Protein AF-A0A3C0KB11-F1 (afdb_monomer)

Nearest PDB structures (foldseek):
  7jg2-assembly1_J  TM=2.720E-01  e=6.918E+00  Mus musculus

pLDDT: mean 93.39, std 6.66, range [58.09, 98.31]

Radius of gyration: 13.13 Å; Cα contacts (8 Å, |Δi|>4): 105; chains: 1; bounding box: 35×25×34 Å

Solvent-accessible surface area (backbone atoms only — not comparable to full-atom values): 3764 Å² total; per-residue (Å²): 137,80,70,44,76,48,59,93,50,36,89,66,44,72,67,90,43,98,52,40,46,55,39,22,43,34,25,54,62,40,33,22,52,46,50,70,49,77,53,95,52,93,88,42,66,50,78,46,72,44,81,32,75,59,74,50,64,89,89,69,129

Foldseek 3Di:
DAADEDEPCLVCPAPPDLRYHYQHVPQQQFGWRKDWDDDPDPSDIDIDTDTHDHNDHPPDD

Mean predicted aligned error: 3.33 Å

Sequence (61 aa):
GTPVAFGHWSTLGESGRDDALALDSGCVWGGCLTAARIGERPGEVERMAVRCTQAQKPGAA

Structure (mmCIF, N/CA/C/O backbone):
data_AF-A0A3C0KB11-F1
#
_entry.id   AF-A0A3C0KB11-F1
#
loop_
_atom_site.group_PDB
_atom_site.id
_atom_site.type_symbol
_atom_site.label_atom_id
_atom_site.label_alt_id
_atom_site.label_comp_id
_atom_site.label_asym_id
_atom_site.label_entity_id
_atom_site.label_seq_id
_atom_site.pdbx_PDB_ins_code
_atom_site.Cartn_x
_atom_site.Cartn_y
_atom_site.Cartn_z
_atom_site.occupancy
_atom_site.B_iso_or_equiv
_atom_site.auth_seq_id
_atom_site.auth_comp_id
_atom_site.auth_asym_id
_atom_site.auth_atom_id
_atom_site.pdbx_PDB_model_num
ATOM 1 N N . GLY A 1 1 ? -6.884 -2.567 20.761 1.00 85.81 1 GLY A N 1
ATOM 2 C CA . GLY A 1 1 ? -5.453 -2.345 20.469 1.00 85.81 1 GLY A CA 1
ATOM 3 C C . GLY A 1 1 ? -5.274 -0.977 19.843 1.00 85.81 1 GLY A C 1
ATOM 4 O O . GLY A 1 1 ? -6.274 -0.302 19.631 1.00 85.81 1 GLY A O 1
ATOM 5 N N . THR A 1 2 ? -4.039 -0.574 19.551 1.00 91.50 2 THR A N 1
ATOM 6 C CA . THR A 1 2 ? -3.747 0.638 18.766 1.00 91.50 2 THR A CA 1
ATOM 7 C C . THR A 1 2 ? -3.609 0.241 17.295 1.00 91.50 2 THR A C 1
ATOM 9 O O . THR A 1 2 ? -2.785 -0.631 17.027 1.00 91.50 2 THR A O 1
ATOM 12 N N . PRO A 1 3 ? -4.381 0.822 16.357 1.00 92.88 3 PRO A N 1
ATOM 13 C CA . PRO A 1 3 ? -4.228 0.528 14.934 1.00 92.88 3 PRO A CA 1
ATOM 14 C C . PRO A 1 3 ? -2.828 0.882 14.419 1.00 92.88 3 PRO A C 1
ATOM 16 O O . PRO A 1 3 ? -2.262 1.899 14.826 1.00 92.88 3 PRO A O 1
ATOM 19 N N . VAL A 1 4 ? -2.276 0.070 13.515 1.00 94.50 4 VAL A N 1
ATOM 20 C CA . VAL A 1 4 ? -0.916 0.262 12.978 1.00 94.50 4 VAL A CA 1
ATOM 21 C C . VAL A 1 4 ? -0.923 0.232 11.454 1.00 94.50 4 VAL A C 1
ATOM 23 O O . VAL A 1 4 ? -1.382 -0.733 10.852 1.00 94.50 4 VAL A O 1
ATOM 26 N N . ALA A 1 5 ? -0.348 1.255 10.821 1.00 95.56 5 ALA A N 1
ATOM 27 C CA . ALA A 1 5 ? 0.002 1.222 9.403 1.00 95.56 5 ALA A CA 1
ATOM 28 C C . ALA A 1 5 ? 1.475 0.834 9.235 1.00 95.56 5 ALA A C 1
ATOM 30 O O . ALA A 1 5 ? 2.333 1.333 9.965 1.00 95.56 5 ALA A O 1
ATOM 31 N N . PHE A 1 6 ? 1.778 -0.052 8.288 1.00 97.06 6 PHE A N 1
ATOM 32 C CA . PHE A 1 6 ? 3.136 -0.563 8.091 1.00 97.06 6 PHE A CA 1
ATOM 33 C C . PHE A 1 6 ? 3.438 -0.891 6.623 1.00 97.06 6 PHE A C 1
ATOM 35 O O . PHE A 1 6 ? 2.546 -0.985 5.779 1.00 97.06 6 PHE A O 1
ATOM 42 N N . GLY A 1 7 ? 4.729 -1.062 6.332 1.00 95.81 7 GLY A N 1
ATOM 43 C CA . GLY A 1 7 ? 5.246 -1.480 5.028 1.00 95.81 7 GLY A CA 1
ATOM 44 C C . GLY A 1 7 ? 6.333 -2.550 5.164 1.00 95.81 7 GLY A C 1
ATOM 45 O O . GLY A 1 7 ? 6.254 -3.378 6.066 1.00 95.81 7 GLY A O 1
ATOM 46 N N . HIS A 1 8 ? 7.349 -2.517 4.291 1.00 95.94 8 HIS A N 1
ATOM 47 C CA . HIS A 1 8 ? 8.502 -3.439 4.229 1.00 95.94 8 HIS A CA 1
ATOM 48 C C . HIS A 1 8 ? 8.203 -4.871 3.737 1.00 95.94 8 HIS A C 1
ATOM 50 O O . HIS A 1 8 ? 9.060 -5.485 3.100 1.00 95.94 8 HIS A O 1
ATOM 56 N N . TRP A 1 9 ? 7.004 -5.404 3.989 1.00 95.75 9 TRP A N 1
ATOM 57 C CA . TRP A 1 9 ? 6.631 -6.777 3.640 1.00 95.75 9 TRP A CA 1
ATOM 58 C C . TRP A 1 9 ? 5.693 -6.868 2.423 1.00 95.75 9 TRP A C 1
ATOM 60 O O . TRP A 1 9 ? 4.533 -7.256 2.535 1.00 95.75 9 TRP A O 1
ATOM 70 N N . SER A 1 10 ? 6.215 -6.574 1.232 1.00 95.25 10 SER A N 1
ATOM 71 C CA . SER A 1 10 ? 5.442 -6.608 -0.027 1.00 95.25 10 SER A CA 1
ATOM 72 C C . SER A 1 10 ? 4.782 -7.950 -0.378 1.00 95.25 10 SER A C 1
ATOM 74 O O . SER A 1 10 ? 3.756 -7.961 -1.053 1.00 95.25 10 SER A O 1
ATOM 76 N N . THR A 1 11 ? 5.333 -9.085 0.067 1.00 94.88 11 THR A N 1
ATOM 77 C CA . THR A 1 11 ? 4.750 -10.413 -0.207 1.00 94.88 11 THR A CA 1
ATOM 78 C C . THR A 1 11 ? 3.539 -10.744 0.664 1.00 94.88 11 THR A C 1
ATOM 80 O O . THR A 1 11 ? 2.839 -11.707 0.363 1.00 94.88 11 THR A O 1
ATOM 83 N N . LEU A 1 12 ? 3.270 -9.957 1.713 1.00 95.50 12 LEU A N 1
ATOM 84 C CA . LEU A 1 12 ? 2.103 -10.136 2.576 1.00 95.50 12 LEU A CA 1
ATOM 85 C C . LEU A 1 12 ? 0.792 -9.795 1.853 1.00 95.50 12 LEU A C 1
ATOM 87 O O . LEU A 1 12 ? -0.223 -10.441 2.090 1.00 95.50 12 LEU A O 1
ATOM 91 N N . GLY A 1 13 ? 0.809 -8.785 0.977 1.00 89.75 13 GLY A N 1
ATOM 92 C CA . GLY A 1 13 ? -0.409 -8.239 0.383 1.00 89.75 13 GLY A CA 1
ATOM 93 C C . GLY A 1 13 ? -1.262 -7.490 1.412 1.00 89.75 13 GLY A C 1
ATOM 94 O O . GLY A 1 13 ? -0.747 -6.697 2.200 1.00 89.75 13 GLY A O 1
ATOM 95 N N . GLU A 1 14 ? -2.579 -7.699 1.393 1.00 87.31 14 GLU A N 1
ATOM 96 C CA . GLU A 1 14 ? -3.475 -7.109 2.393 1.00 87.31 14 GLU A CA 1
ATOM 97 C C . GLU A 1 14 ? -3.459 -7.911 3.699 1.00 87.31 14 GLU A C 1
ATOM 99 O O . GLU A 1 14 ? -3.448 -9.137 3.695 1.00 87.31 14 GLU A O 1
ATOM 104 N N . SER A 1 15 ? -3.486 -7.212 4.834 1.00 91.25 15 SER A N 1
ATOM 105 C CA . SER A 1 15 ? -3.437 -7.831 6.165 1.00 91.25 15 SER A CA 1
ATOM 106 C C . SER A 1 15 ? -4.704 -8.620 6.523 1.00 91.25 15 SER A C 1
ATOM 108 O O . SER A 1 15 ? -4.645 -9.491 7.388 1.00 91.25 15 SER A O 1
ATOM 110 N N . GLY A 1 16 ? -5.853 -8.269 5.927 1.00 88.56 16 GLY A N 1
ATOM 111 C CA . GLY A 1 16 ? -7.173 -8.790 6.300 1.00 88.56 16 GLY A CA 1
ATOM 112 C C . GLY A 1 16 ? -7.616 -8.425 7.723 1.00 88.56 16 GLY A C 1
ATOM 113 O O . GLY A 1 16 ? -8.514 -9.068 8.261 1.00 88.56 16 GLY A O 1
ATOM 114 N N . ARG A 1 17 ? -6.968 -7.439 8.358 1.00 91.81 17 ARG A N 1
ATOM 115 C CA . ARG A 1 17 ? -7.215 -7.038 9.748 1.00 91.81 17 ARG A CA 1
ATOM 116 C C . ARG A 1 17 ? -7.656 -5.586 9.838 1.00 91.81 17 ARG A C 1
ATOM 1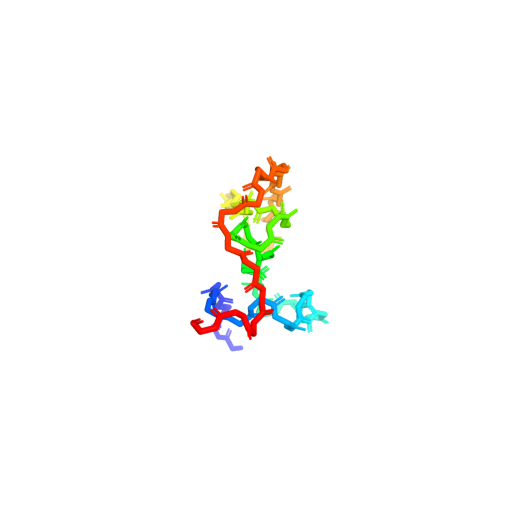18 O O . ARG A 1 17 ? -6.981 -4.707 9.311 1.00 91.81 17 ARG A O 1
ATOM 125 N N . ASP A 1 1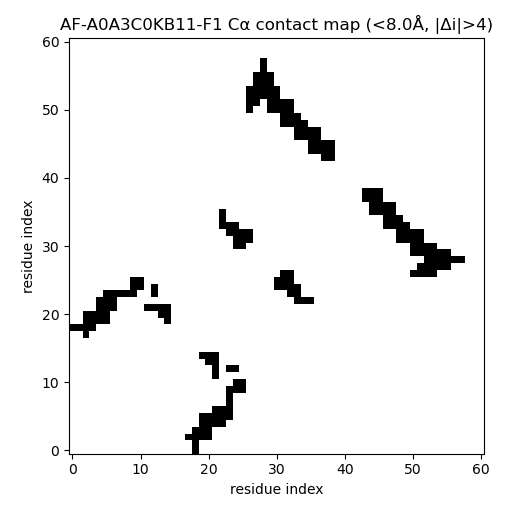8 ? -8.695 -5.335 10.627 1.00 89.44 18 ASP A N 1
ATOM 126 C CA . ASP A 1 18 ? -9.239 -3.986 10.841 1.00 89.44 18 ASP A CA 1
ATOM 127 C C . ASP A 1 18 ? -8.294 -3.071 11.643 1.00 89.44 18 ASP A C 1
ATOM 129 O O . ASP A 1 18 ? -8.401 -1.848 11.588 1.00 89.44 18 ASP A O 1
ATOM 133 N N . ASP A 1 19 ? -7.352 -3.653 12.395 1.00 92.25 19 ASP A N 1
ATOM 134 C CA . ASP A 1 19 ? -6.378 -2.933 13.223 1.00 92.25 19 ASP A CA 1
ATOM 135 C C . ASP A 1 19 ? -4.980 -2.824 12.593 1.00 92.25 19 ASP A C 1
ATOM 137 O O . ASP A 1 19 ? -4.074 -2.262 13.213 1.00 92.25 19 ASP A O 1
ATOM 141 N N . ALA A 1 20 ? -4.782 -3.338 11.374 1.00 93.81 20 ALA A N 1
ATOM 142 C CA . ALA A 1 20 ? -3.477 -3.339 10.722 1.00 93.81 20 ALA A CA 1
ATOM 143 C C . ALA A 1 20 ? -3.587 -2.977 9.237 1.00 93.81 20 ALA A C 1
ATOM 145 O O . ALA A 1 20 ? -4.178 -3.714 8.457 1.00 93.81 20 ALA A O 1
ATOM 146 N N . LEU A 1 21 ? -2.955 -1.883 8.818 1.00 95.12 21 LEU A N 1
ATOM 147 C CA . LEU A 1 21 ? -3.004 -1.388 7.444 1.00 95.12 21 LEU A CA 1
ATOM 148 C C . LEU A 1 21 ? -1.683 -1.655 6.710 1.00 95.12 21 LEU A C 1
ATOM 150 O O . LEU A 1 21 ? -0.682 -0.974 6.937 1.00 95.12 21 LEU A O 1
ATOM 154 N N . ALA A 1 22 ? -1.691 -2.640 5.810 1.00 97.06 22 ALA A N 1
ATOM 155 C CA . ALA A 1 22 ? -0.534 -2.998 4.990 1.00 97.06 22 ALA A CA 1
ATOM 156 C C . ALA A 1 22 ? -0.436 -2.104 3.739 1.00 97.06 22 ALA A C 1
ATOM 158 O O . ALA A 1 22 ? -1.265 -2.193 2.825 1.00 97.06 22 ALA A O 1
ATOM 159 N N . LEU A 1 23 ? 0.591 -1.252 3.693 1.00 97.56 23 LEU A N 1
ATOM 160 C CA . LEU A 1 23 ? 0.834 -0.294 2.604 1.00 97.56 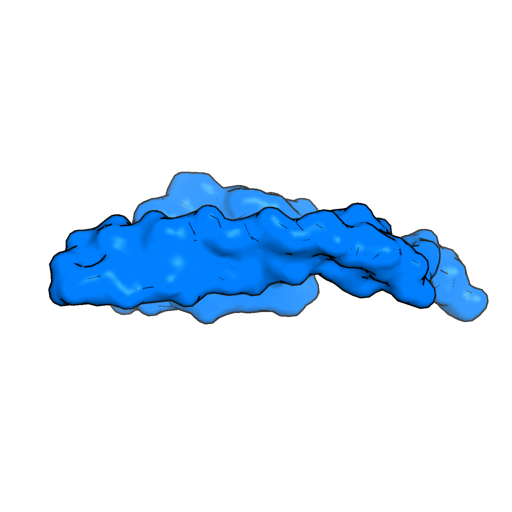23 LEU A CA 1
ATOM 161 C C . LEU A 1 23 ? 1.903 -0.763 1.608 1.00 97.56 23 LEU A C 1
ATOM 163 O O . LEU A 1 23 ? 2.003 -0.218 0.509 1.00 97.56 23 LEU A O 1
ATOM 167 N N . ASP A 1 24 ? 2.702 -1.774 1.950 1.00 97.75 24 ASP A N 1
ATOM 168 C CA . ASP A 1 24 ? 3.686 -2.300 1.008 1.00 97.75 24 ASP A CA 1
ATOM 169 C C . ASP A 1 24 ? 3.018 -3.228 -0.007 1.00 97.75 24 ASP A C 1
ATOM 171 O O . ASP A 1 24 ? 2.679 -4.370 0.277 1.00 97.75 24 ASP A O 1
ATOM 175 N N . SER A 1 25 ? 2.834 -2.700 -1.212 1.00 97.25 25 SER A N 1
ATOM 176 C CA . SER A 1 25 ? 2.274 -3.421 -2.360 1.00 97.25 25 SER A CA 1
ATOM 177 C C . SER A 1 25 ? 3.312 -3.616 -3.466 1.00 97.25 25 SER A C 1
ATOM 179 O O . SER A 1 25 ? 2.961 -3.795 -4.632 1.00 97.25 25 SER A O 1
ATOM 181 N N . GLY A 1 26 ? 4.603 -3.567 -3.111 1.00 97.06 26 GLY A N 1
ATOM 182 C CA . GLY A 1 26 ? 5.686 -3.984 -3.995 1.00 97.06 26 GLY A CA 1
ATOM 183 C C . GLY A 1 26 ? 5.954 -3.053 -5.176 1.00 97.06 26 GLY A C 1
ATOM 184 O O . GLY A 1 26 ? 6.248 -3.541 -6.264 1.00 97.06 26 GLY A O 1
ATOM 185 N N . CYS A 1 27 ? 5.885 -1.728 -4.995 1.00 97.50 27 CYS A N 1
ATOM 186 C CA . CYS A 1 27 ? 6.148 -0.751 -6.066 1.00 97.50 27 CYS A CA 1
ATOM 187 C C . CYS A 1 27 ? 7.455 -1.035 -6.831 1.00 97.50 27 CYS A C 1
ATOM 189 O O . CYS A 1 27 ? 7.457 -1.087 -8.058 1.00 97.50 27 CYS A O 1
ATOM 191 N N . VAL A 1 28 ? 8.558 -1.294 -6.115 1.00 96.44 28 VAL A N 1
ATOM 192 C CA . VAL A 1 28 ? 9.877 -1.548 -6.728 1.00 96.44 28 VAL A CA 1
ATOM 193 C C . VAL A 1 28 ? 9.885 -2.804 -7.614 1.00 96.44 28 VAL A C 1
ATOM 195 O O . VAL A 1 28 ? 10.636 -2.873 -8.587 1.00 96.44 28 VAL A O 1
ATOM 198 N N . TRP A 1 29 ? 8.992 -3.755 -7.333 1.00 96.00 29 TRP A N 1
ATOM 199 C CA . TRP A 1 29 ? 8.812 -5.008 -8.066 1.00 96.00 29 TRP A CA 1
ATOM 200 C C . TRP A 1 29 ? 7.746 -4.913 -9.171 1.00 96.00 29 TRP A C 1
ATOM 202 O O . TRP A 1 29 ? 7.366 -5.934 -9.729 1.00 96.00 29 TRP A O 1
ATOM 212 N N . GLY A 1 30 ? 7.247 -3.712 -9.491 1.00 96.75 30 GLY A N 1
ATOM 213 C CA . GLY A 1 30 ? 6.208 -3.509 -10.513 1.00 96.75 30 GLY A CA 1
ATOM 214 C C . GLY A 1 30 ? 4.772 -3.620 -9.997 1.00 96.75 30 GLY A C 1
ATOM 215 O O . GLY A 1 30 ? 3.837 -3.693 -10.793 1.00 96.75 30 GLY A O 1
ATOM 216 N N . GLY A 1 31 ? 4.588 -3.643 -8.676 1.00 96.62 31 GLY A N 1
ATOM 217 C CA . GLY A 1 31 ? 3.280 -3.548 -8.037 1.00 96.62 31 GLY A CA 1
ATOM 218 C C . GLY A 1 31 ? 2.779 -2.104 -7.979 1.00 96.62 31 GLY A C 1
ATOM 219 O O . GLY A 1 31 ? 2.792 -1.376 -8.975 1.00 96.62 31 GLY A O 1
ATOM 220 N N . CYS A 1 32 ? 2.343 -1.669 -6.799 1.00 97.94 32 CYS A N 1
ATOM 221 C CA . CYS A 1 32 ? 1.817 -0.320 -6.599 1.00 97.94 32 CYS A CA 1
ATOM 222 C C . CYS A 1 32 ? 2.590 0.458 -5.531 1.00 97.94 32 CYS A C 1
ATOM 224 O O . CYS A 1 32 ? 3.116 -0.106 -4.570 1.00 97.94 32 CYS A O 1
ATOM 226 N N . LEU A 1 33 ? 2.599 1.783 -5.674 1.00 97.94 33 LEU A N 1
ATOM 227 C CA . LEU A 1 33 ? 2.816 2.692 -4.557 1.00 97.94 33 LEU A CA 1
ATOM 228 C C . LEU A 1 33 ? 1.452 2.920 -3.910 1.00 97.94 33 LEU A C 1
ATOM 230 O O . LEU A 1 33 ? 0.557 3.498 -4.532 1.00 97.94 33 LEU A O 1
ATOM 234 N N . THR A 1 34 ? 1.285 2.420 -2.687 1.00 97.81 34 THR A N 1
ATOM 235 C CA . THR A 1 34 ? 0.049 2.586 -1.921 1.00 97.81 34 THR A CA 1
ATOM 236 C C . THR A 1 34 ? 0.230 3.666 -0.863 1.00 97.81 34 THR A C 1
ATOM 238 O O . THR A 1 34 ? 1.238 3.704 -0.159 1.00 97.81 34 THR A O 1
ATOM 241 N N . ALA A 1 35 ? -0.790 4.503 -0.719 1.00 97.12 35 ALA A N 1
ATOM 242 C CA . ALA A 1 35 ? -0.956 5.436 0.381 1.00 97.12 35 ALA A CA 1
ATOM 243 C C . ALA A 1 35 ? -2.350 5.272 0.996 1.00 97.12 35 ALA A C 1
ATOM 245 O O . ALA A 1 35 ? -3.253 4.687 0.394 1.00 97.12 35 ALA A O 1
ATOM 246 N N . ALA A 1 36 ? -2.521 5.812 2.197 1.00 95.50 36 ALA A N 1
ATOM 247 C CA . ALA A 1 36 ? -3.804 5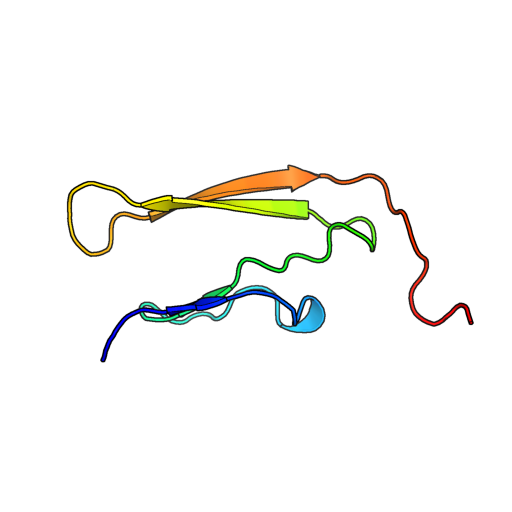.859 2.871 1.00 95.50 36 ALA A CA 1
ATOM 248 C C . ALA A 1 36 ? -4.073 7.265 3.395 1.00 95.50 36 ALA A C 1
ATOM 250 O O . ALA A 1 36 ? -3.211 7.872 4.035 1.00 95.50 36 ALA A O 1
ATOM 251 N N . ARG A 1 37 ? -5.270 7.777 3.121 1.00 96.44 37 ARG A N 1
ATOM 252 C CA . ARG A 1 37 ? -5.788 8.994 3.736 1.00 96.44 37 ARG A CA 1
ATOM 253 C C . ARG A 1 37 ? -6.587 8.589 4.967 1.00 96.44 37 ARG A C 1
ATOM 255 O O . ARG A 1 37 ? -7.551 7.836 4.862 1.00 96.44 37 ARG A O 1
ATOM 262 N N . ILE A 1 38 ? -6.173 9.097 6.120 1.00 94.50 38 ILE A N 1
ATOM 263 C CA . ILE A 1 38 ? -6.895 8.914 7.378 1.00 94.50 38 ILE A CA 1
ATOM 264 C C . ILE A 1 38 ? -7.982 9.987 7.456 1.00 94.50 38 ILE A C 1
ATOM 266 O O . ILE A 1 38 ? -7.686 11.170 7.272 1.00 94.50 38 ILE A O 1
ATOM 270 N N . GLY A 1 39 ? -9.227 9.558 7.653 1.00 94.81 39 GLY A N 1
ATOM 271 C CA . GLY A 1 39 ? -10.382 10.439 7.798 1.00 94.81 39 GLY A CA 1
ATOM 272 C C . GLY A 1 39 ? -10.476 11.074 9.184 1.00 94.81 39 GLY A C 1
ATOM 273 O O . GLY A 1 39 ? -9.597 10.916 10.033 1.00 94.81 39 GLY A O 1
ATOM 274 N N . GLU A 1 40 ? -11.561 11.806 9.412 1.00 95.31 40 GLU A N 1
ATOM 275 C CA . GLU A 1 40 ? -11.788 12.511 10.677 1.0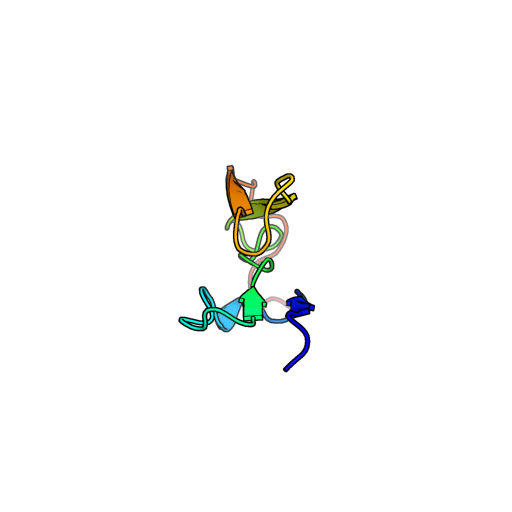0 95.31 40 GLU A CA 1
ATOM 276 C C . GLU A 1 40 ? -12.306 11.570 11.769 1.00 95.31 40 GLU A C 1
ATOM 278 O O . GLU A 1 40 ? -12.064 11.798 12.958 1.00 95.31 40 GLU A O 1
ATOM 283 N N . ARG A 1 41 ? -13.013 10.498 11.382 1.00 93.38 41 ARG A N 1
ATOM 284 C CA . ARG A 1 41 ? -13.560 9.519 12.327 1.00 93.38 41 ARG A CA 1
ATOM 285 C C . ARG A 1 41 ? -12.665 8.281 12.425 1.00 93.38 41 ARG A C 1
ATOM 287 O O . ARG A 1 41 ? -12.129 7.824 11.414 1.00 93.38 41 ARG A O 1
ATOM 294 N N . PRO A 1 42 ? -12.546 7.665 13.616 1.00 87.19 42 PRO A N 1
ATOM 295 C CA . PRO A 1 42 ? -11.848 6.392 13.761 1.00 87.19 42 PRO A CA 1
ATOM 296 C C . PRO A 1 42 ? -12.386 5.338 12.786 1.00 87.19 42 PRO A C 1
ATOM 298 O O . PRO A 1 42 ? -13.595 5.134 12.692 1.00 87.19 42 PRO A O 1
ATOM 301 N N . GLY A 1 43 ? -11.481 4.668 12.074 1.00 87.19 43 GLY A N 1
ATOM 302 C CA . GLY A 1 43 ? -11.822 3.649 11.078 1.00 87.19 43 GLY A CA 1
ATOM 303 C C . GLY A 1 43 ? -12.091 4.190 9.671 1.00 87.19 43 GLY A C 1
ATOM 304 O O . GLY A 1 43 ? -12.164 3.399 8.735 1.00 87.19 43 GLY A O 1
ATOM 305 N N . GLU A 1 44 ? -12.180 5.510 9.476 1.00 92.88 44 GLU A N 1
ATOM 306 C CA . GLU A 1 44 ? -12.194 6.080 8.129 1.00 92.88 44 GLU A CA 1
ATOM 307 C C . GLU A 1 44 ? -10.792 6.040 7.532 1.00 92.88 44 GLU A C 1
ATOM 309 O O . GLU A 1 44 ? -9.902 6.805 7.910 1.00 92.88 44 GLU A O 1
ATOM 314 N N . VAL A 1 45 ? -10.601 5.138 6.577 1.00 93.38 45 VAL A N 1
ATOM 315 C CA . VAL A 1 45 ? -9.364 5.027 5.815 1.00 93.38 45 VAL A CA 1
ATOM 316 C C . VAL A 1 45 ? -9.720 4.881 4.346 1.00 93.38 45 VAL A C 1
ATOM 318 O O . VAL A 1 45 ? -10.347 3.905 3.939 1.00 93.38 45 VAL A O 1
ATOM 321 N N . GLU A 1 46 ? -9.302 5.848 3.540 1.00 95.12 46 GLU A N 1
ATOM 322 C CA . GLU A 1 46 ? -9.333 5.730 2.085 1.00 95.12 46 GLU A CA 1
ATOM 323 C C . GLU A 1 46 ? -7.966 5.216 1.624 1.00 95.12 46 GLU A C 1
ATOM 325 O O . GLU A 1 46 ? -6.934 5.812 1.938 1.00 95.12 46 GLU A O 1
ATOM 330 N N . ARG A 1 47 ? -7.946 4.100 0.889 1.00 94.56 47 ARG A N 1
ATOM 331 C CA . ARG A 1 47 ? -6.724 3.535 0.307 1.00 94.56 47 ARG A CA 1
ATOM 332 C C . ARG A 1 47 ? -6.588 3.991 -1.140 1.00 94.56 47 ARG A C 1
ATOM 334 O O . ARG A 1 47 ? -7.498 3.804 -1.943 1.00 94.56 47 ARG A O 1
ATOM 341 N N . MET A 1 48 ? -5.417 4.509 -1.490 1.00 96.88 48 MET A N 1
ATOM 342 C CA . MET A 1 48 ? -5.073 4.904 -2.853 1.00 96.88 48 MET A CA 1
ATOM 343 C C . MET A 1 48 ? -3.869 4.096 -3.323 1.00 96.88 48 MET A C 1
ATOM 345 O O . MET A 1 48 ? -2.903 3.929 -2.581 1.00 96.88 48 MET A O 1
ATOM 349 N N . ALA A 1 49 ? -3.90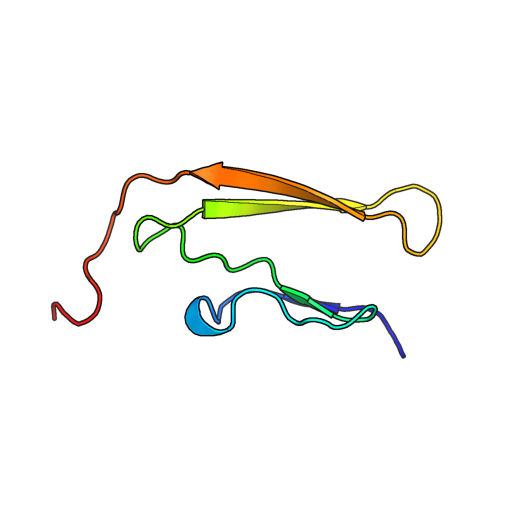6 3.615 -4.563 1.00 97.62 49 ALA A N 1
ATOM 350 C CA . ALA A 1 49 ? -2.813 2.852 -5.151 1.00 97.62 49 ALA A CA 1
ATOM 351 C C . ALA A 1 49 ? -2.573 3.287 -6.595 1.00 97.62 49 ALA A C 1
ATOM 353 O O . ALA A 1 49 ? -3.504 3.350 -7.400 1.00 97.62 49 ALA A O 1
ATOM 354 N N . VAL A 1 50 ? -1.312 3.553 -6.928 1.00 98.25 50 VAL A N 1
ATOM 355 C CA . VAL A 1 50 ? -0.883 3.845 -8.299 1.00 98.25 50 VAL A CA 1
ATOM 356 C C . VAL A 1 50 ? 0.103 2.782 -8.754 1.00 98.25 50 VAL A C 1
ATOM 358 O O . VAL A 1 50 ? 1.013 2.415 -8.009 1.00 98.25 50 VAL A O 1
ATOM 361 N N . ARG A 1 51 ? -0.088 2.262 -9.970 1.00 98.31 51 ARG A N 1
ATOM 362 C CA . ARG A 1 51 ? 0.825 1.270 -10.549 1.00 98.31 51 ARG A CA 1
ATOM 363 C C . ARG A 1 51 ? 2.212 1.875 -10.740 1.00 98.31 51 ARG A C 1
ATOM 365 O O . ARG A 1 51 ? 2.335 2.989 -11.246 1.00 98.31 51 ARG A O 1
ATOM 372 N N . CYS A 1 52 ? 3.232 1.109 -10.376 1.00 98.06 52 CYS A N 1
ATOM 373 C CA . CYS A 1 52 ? 4.627 1.470 -10.568 1.00 98.06 52 CYS A CA 1
ATOM 374 C C . CYS A 1 52 ? 5.225 0.744 -11.770 1.00 98.06 52 CYS A C 1
ATOM 376 O O . CYS A 1 52 ? 4.930 -0.423 -12.025 1.00 98.06 52 CYS A O 1
ATOM 378 N N . THR A 1 53 ? 6.141 1.413 -12.466 1.00 98.12 53 THR A N 1
ATOM 379 C CA . THR A 1 53 ? 7.082 0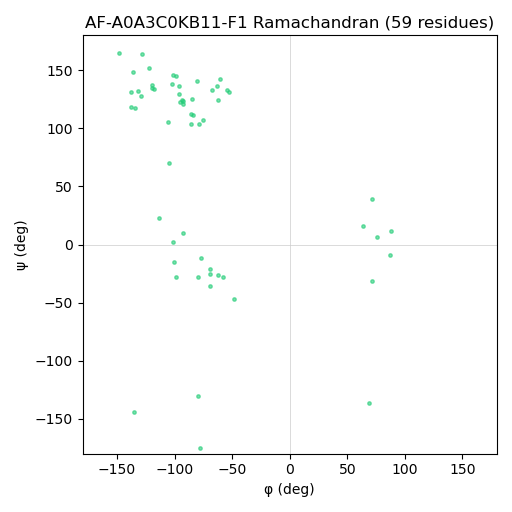.726 -13.353 1.00 98.12 53 THR A CA 1
ATOM 380 C C . THR A 1 53 ? 8.029 -0.119 -12.503 1.00 98.12 53 THR A C 1
ATOM 382 O O . THR A 1 53 ? 8.570 0.375 -11.514 1.00 98.12 53 THR A O 1
ATOM 385 N N . GLN A 1 54 ? 8.245 -1.381 -12.881 1.00 97.38 54 GLN A N 1
ATOM 386 C CA . GLN A 1 54 ? 9.17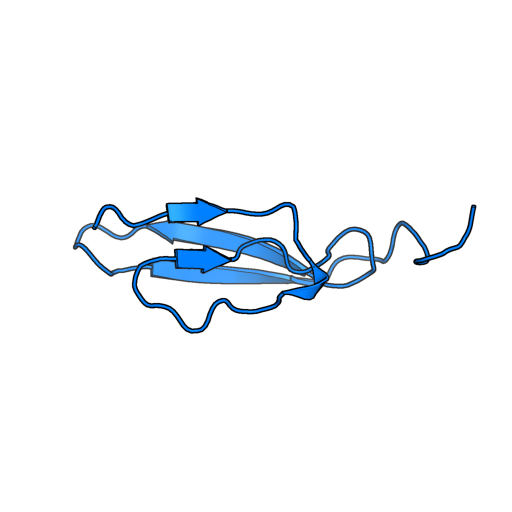2 -2.261 -12.169 1.00 97.38 54 GLN A CA 1
ATOM 387 C C . GLN A 1 54 ? 10.599 -1.707 -12.239 1.00 97.38 54 GLN A C 1
ATOM 389 O O . GLN A 1 54 ? 11.138 -1.509 -13.327 1.00 97.38 54 GLN A O 1
ATOM 394 N N . ALA A 1 55 ? 11.215 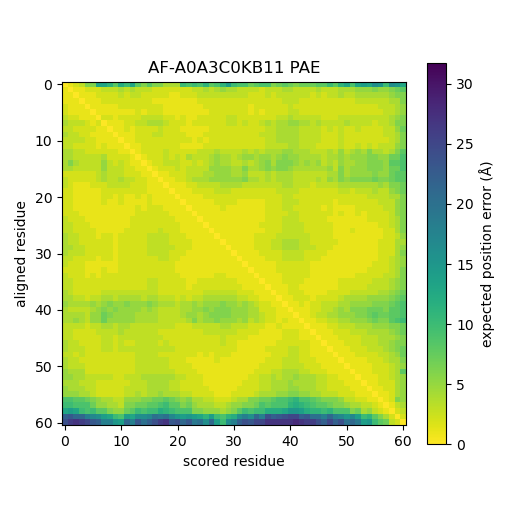-1.506 -11.075 1.00 96.31 55 ALA A N 1
ATOM 395 C CA . ALA A 1 55 ? 12.589 -1.029 -10.959 1.00 96.31 55 ALA A CA 1
ATOM 396 C C . ALA A 1 55 ? 13.584 -2.170 -10.705 1.00 96.31 55 ALA A C 1
ATOM 398 O O . ALA A 1 55 ? 14.745 -2.067 -11.093 1.00 96.31 55 ALA A O 1
ATOM 399 N N . GLN A 1 56 ? 13.146 -3.263 -10.075 1.00 95.44 56 GLN A N 1
ATOM 400 C CA . GLN A 1 56 ? 13.991 -4.420 -9.790 1.00 95.44 56 GLN A CA 1
ATOM 401 C C . GLN A 1 56 ? 13.272 -5.733 -10.105 1.00 95.44 56 GLN A C 1
ATOM 403 O O . GLN A 1 56 ? 12.054 -5.844 -9.967 1.00 95.44 56 GLN A O 1
ATOM 408 N N . LYS A 1 57 ? 14.040 -6.746 -10.520 1.00 91.56 57 LYS A N 1
ATOM 409 C CA . LYS A 1 57 ? 13.548 -8.116 -10.701 1.00 91.56 57 LYS A CA 1
ATOM 410 C C . LYS A 1 57 ? 13.840 -8.915 -9.424 1.00 91.56 57 LYS A C 1
ATOM 412 O O . LYS A 1 57 ? 15.011 -9.015 -9.057 1.00 91.56 57 LYS A O 1
ATOM 417 N N . PRO A 1 58 ? 12.831 -9.511 -8.766 1.00 87.38 58 PRO A N 1
ATOM 418 C CA . PRO A 1 58 ? 13.070 -10.359 -7.603 1.00 87.38 58 PRO A CA 1
ATOM 419 C C . PRO A 1 58 ? 14.071 -11.478 -7.917 1.00 87.38 58 PRO A C 1
ATOM 421 O O . PRO A 1 58 ? 13.959 -12.147 -8.947 1.00 87.38 58 PRO A O 1
ATOM 424 N N . GLY A 1 59 ? 15.051 -11.672 -7.032 1.00 85.00 59 GLY A N 1
ATOM 425 C CA . GLY A 1 59 ? 16.048 -12.742 -7.146 1.00 85.00 59 GLY A CA 1
ATOM 426 C C . GLY A 1 59 ? 17.152 -12.522 -8.188 1.00 85.00 59 GLY A C 1
ATOM 427 O O . GLY A 1 59 ? 17.944 -13.435 -8.405 1.00 85.00 59 GLY A O 1
ATOM 428 N N . ALA A 1 60 ? 17.231 -11.353 -8.830 1.00 67.31 60 ALA A N 1
ATOM 429 C CA . ALA A 1 60 ? 18.417 -10.963 -9.590 1.00 67.31 60 ALA A CA 1
ATOM 430 C C . ALA A 1 60 ? 19.421 -10.308 -8.627 1.00 67.31 60 ALA A C 1
ATOM 432 O O . ALA A 1 60 ? 19.195 -9.182 -8.189 1.00 67.31 60 ALA A O 1
ATOM 433 N N . ALA A 1 61 ? 20.464 -11.052 -8.252 1.00 58.09 61 ALA A N 1
ATOM 434 C CA . ALA A 1 61 ? 21.649 -10.508 -7.591 1.00 58.09 61 ALA A CA 1
ATOM 435 C C . ALA A 1 61 ? 22.581 -9.861 -8.623 1.00 58.09 61 ALA A C 1
ATOM 437 O O . ALA A 1 61 ? 22.660 -10.407 -9.750 1.00 58.09 61 ALA A O 1
#

Secondary structure (DSSP, 8-state):
---EEE-S-GGG----BTTEEE-EEBGGGTSEEEEEEE-SSTT-EEEEEEEPPP---TT--